Protein AF-A0A9X0UE41-F1 (afdb_monomer)

Solvent-accessible surface area (backbone atoms only — not comparable to full-atom values): 5966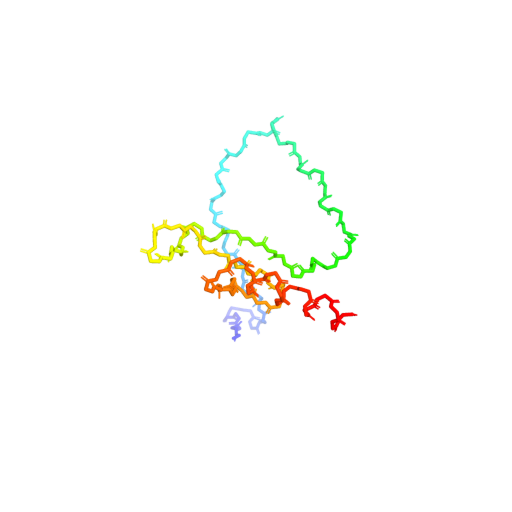 Å² total; per-residue (Å²): 138,61,65,40,91,87,76,72,45,80,58,80,85,77,80,80,80,75,88,73,81,89,70,66,84,90,74,72,71,75,73,76,72,76,75,92,68,73,81,71,65,71,39,84,46,72,33,78,94,42,56,51,96,88,66,46,57,23,21,22,36,43,37,79,93,45,97,61,65,49,75,34,98,37,58,67,60,35,52,54,49,49,52,51,59,61,75,75,106

Organism: NCBI:txid2013562

Foldseek 3Di:
DDADPPPRHDDDDDPDDDDDDDDDPVPDDDDPPPPPDDDDAKDKDFALVDAAPVRGTFIWIDHPVDPDTHTDNHPVVNVVVSVVSVVVD

Mean predicted aligned error: 16.17 Å

Secondary structure (DSSP, 8-state):
--B-TTT-SB-PPPPPPPPPP---TTS----------S----EEEEEEEEE-TTSPEEEEEE-TT-SS-EE-SSHHHHHHHHHHHHHT-

Sequence (89 aa):
MTYCPTCGRRHRPRRVSVPTAQLDLLTWVPPARPHRGTAPGPRLVLLHGCLDAEGEPRAGIIDPGRRVPRAFANMAAAVAELRRMEAGR

Structure (mmCIF, N/CA/C/O backbone):
data_AF-A0A9X0UE41-F1
#
_entry.id   AF-A0A9X0UE41-F1
#
loop_
_atom_site.group_PDB
_atom_site.id
_atom_site.type_symbol
_atom_site.label_atom_id
_atom_site.label_alt_id
_atom_site.label_comp_id
_atom_site.label_asym_id
_atom_site.label_entity_id
_atom_site.label_seq_id
_atom_site.pdbx_PDB_ins_code
_atom_site.Cartn_x
_atom_site.Cartn_y
_atom_site.Cartn_z
_atom_site.occupancy
_atom_site.B_iso_or_equiv
_atom_site.auth_seq_id
_atom_site.auth_comp_id
_atom_site.auth_asym_id
_atom_site.auth_atom_id
_atom_site.pdbx_PDB_model_num
ATOM 1 N N . MET A 1 1 ? -27.789 15.844 -14.315 1.00 53.53 1 MET A N 1
ATOM 2 C CA . MET A 1 1 ? -27.413 17.131 -14.949 1.00 53.53 1 MET A CA 1
ATOM 3 C C . MET A 1 1 ? -28.627 18.034 -14.862 1.00 53.53 1 MET A C 1
ATOM 5 O O . MET A 1 1 ? -29.664 17.633 -15.366 1.00 53.53 1 MET A O 1
ATOM 9 N N . THR A 1 2 ? -28.531 19.175 -14.183 1.00 65.81 2 THR A N 1
ATOM 10 C CA . THR A 1 2 ? -29.714 19.948 -13.767 1.00 65.81 2 THR A CA 1
ATOM 11 C C . THR A 1 2 ? -29.749 21.285 -14.504 1.00 65.81 2 THR A C 1
ATOM 13 O O . THR A 1 2 ? -28.749 22.003 -14.531 1.00 65.81 2 THR A O 1
ATOM 16 N N . TYR A 1 3 ? -30.873 21.600 -15.144 1.00 70.06 3 TYR A N 1
ATOM 17 C CA . TYR A 1 3 ? -31.121 22.915 -15.737 1.00 70.06 3 TYR A CA 1
ATOM 18 C C . TYR A 1 3 ? -31.640 23.870 -14.661 1.00 70.06 3 TYR A C 1
ATOM 20 O O . TYR A 1 3 ? -32.375 23.448 -13.770 1.00 70.06 3 TYR A O 1
ATOM 28 N N . CYS A 1 4 ? -31.246 25.144 -14.723 1.00 74.56 4 CYS A N 1
ATOM 29 C CA . CYS A 1 4 ? -31.773 26.150 -13.803 1.00 74.56 4 CYS A CA 1
ATOM 30 C C . CYS A 1 4 ? -33.208 26.519 -14.218 1.00 74.56 4 CYS A C 1
ATOM 32 O O . CYS A 1 4 ? -33.388 26.973 -15.352 1.00 74.56 4 CYS A O 1
ATOM 34 N N . PRO A 1 5 ? -34.216 26.373 -13.337 1.00 71.50 5 PRO A N 1
ATOM 35 C CA . PRO A 1 5 ? -35.609 26.654 -13.687 1.00 71.50 5 PRO A CA 1
ATOM 36 C C . PRO A 1 5 ? -35.884 28.148 -13.920 1.00 71.50 5 PRO A C 1
ATOM 38 O O . PRO A 1 5 ? -36.899 28.491 -14.509 1.00 71.50 5 PRO A O 1
ATOM 41 N N . THR A 1 6 ? -34.985 29.041 -13.496 1.00 74.19 6 THR A N 1
ATOM 42 C CA . THR A 1 6 ? -35.175 30.497 -13.601 1.00 74.19 6 THR A CA 1
ATOM 43 C C . THR A 1 6 ? -34.662 31.081 -14.917 1.00 74.19 6 THR A C 1
ATOM 45 O O . THR A 1 6 ? -35.231 32.032 -15.432 1.00 74.19 6 THR A O 1
ATOM 48 N N . CYS A 1 7 ? -33.579 30.537 -15.478 1.00 83.12 7 CYS A N 1
ATOM 49 C CA . CYS A 1 7 ? -32.953 31.085 -16.690 1.00 83.12 7 CYS A CA 1
ATOM 50 C C . CYS A 1 7 ? -32.847 30.079 -17.845 1.00 83.12 7 CYS A C 1
ATOM 52 O O . CYS A 1 7 ? -32.326 30.420 -18.906 1.00 83.12 7 CYS A O 1
ATOM 54 N N . GLY A 1 8 ? -33.277 28.829 -17.643 1.00 78.31 8 GLY A N 1
ATOM 55 C CA . GLY A 1 8 ? -33.318 27.782 -18.669 1.00 78.31 8 GLY A CA 1
ATOM 56 C C . GLY A 1 8 ? -31.955 27.284 -19.163 1.00 78.31 8 GLY A C 1
ATOM 57 O O . GLY A 1 8 ? -31.900 26.392 -20.008 1.00 78.31 8 GLY A O 1
ATOM 58 N N . ARG A 1 9 ? -30.834 27.816 -18.657 1.00 80.62 9 ARG A N 1
ATOM 59 C CA . ARG A 1 9 ? -29.478 27.402 -19.056 1.00 80.62 9 ARG A CA 1
ATOM 60 C C . ARG A 1 9 ? -28.930 26.300 -18.147 1.00 80.62 9 ARG A C 1
ATOM 62 O O . ARG A 1 9 ? -29.335 26.143 -16.992 1.00 80.62 9 ARG A O 1
ATOM 69 N N . ARG A 1 10 ? -27.971 25.524 -18.669 1.00 75.81 10 ARG A N 1
ATOM 70 C CA . ARG A 1 10 ? -27.216 24.550 -17.867 1.00 75.81 10 ARG A CA 1
ATOM 71 C C . ARG A 1 10 ? -26.158 25.266 -17.041 1.00 75.81 10 ARG A C 1
ATOM 73 O O . ARG A 1 10 ? -25.246 25.869 -17.599 1.00 75.81 10 ARG A O 1
ATOM 80 N N . HIS A 1 11 ? -26.234 25.112 -15.725 1.00 69.81 11 HIS A N 1
ATOM 81 C CA . HIS A 1 11 ? -25.182 25.551 -14.816 1.00 69.81 11 HIS A CA 1
ATOM 82 C C . HIS A 1 11 ? -24.438 24.344 -14.260 1.00 69.81 11 HIS A C 1
ATOM 84 O O . HIS A 1 11 ? -25.025 23.304 -13.951 1.00 69.81 11 HIS A O 1
ATOM 90 N N . ARG A 1 12 ? -23.118 24.476 -14.130 1.00 69.00 12 ARG A N 1
ATOM 91 C CA . ARG A 1 12 ? -22.321 23.482 -13.414 1.00 69.00 12 ARG A CA 1
ATOM 92 C C . ARG A 1 12 ? -22.633 23.619 -11.916 1.00 69.00 12 ARG A C 1
ATOM 94 O O . ARG A 1 12 ? -22.636 24.751 -11.431 1.00 69.00 12 ARG A O 1
ATOM 101 N N . PRO A 1 13 ? -22.890 22.526 -11.174 1.00 64.94 13 PRO A N 1
ATOM 102 C CA . PRO A 1 13 ? -23.144 22.621 -9.741 1.00 64.94 13 PRO A CA 1
ATOM 103 C C . PRO A 1 13 ? -21.927 23.240 -9.047 1.00 64.94 13 PRO A C 1
ATOM 105 O O . PRO A 1 13 ? -20.796 22.768 -9.207 1.00 64.94 13 PRO A O 1
ATOM 108 N N . ARG A 1 14 ? -22.157 24.336 -8.318 1.00 63.19 14 ARG A N 1
ATOM 109 C CA . ARG A 1 14 ? -21.124 25.021 -7.539 1.00 63.19 14 ARG A CA 1
ATOM 110 C C . ARG A 1 14 ? -20.725 24.098 -6.389 1.00 63.19 14 ARG A C 1
ATOM 112 O O . ARG A 1 14 ? -21.583 23.675 -5.621 1.00 63.19 14 ARG A O 1
ATOM 119 N N . ARG A 1 15 ? -19.437 23.757 -6.283 1.00 63.09 15 ARG A N 1
ATOM 120 C CA . ARG A 1 15 ? -18.926 23.030 -5.113 1.00 63.09 15 ARG A CA 1
ATOM 121 C C . ARG A 1 15 ? -19.084 23.946 -3.902 1.00 63.09 15 ARG A C 1
ATOM 123 O O . ARG A 1 15 ? -18.550 25.052 -3.913 1.00 63.09 15 ARG A O 1
ATOM 130 N N . VAL A 1 16 ? -19.844 23.504 -2.905 1.00 61.34 16 VAL A N 1
ATOM 131 C CA . VAL A 1 16 ? -19.918 24.184 -1.611 1.00 61.34 16 VAL A CA 1
ATOM 132 C C . VAL A 1 16 ? -18.564 23.986 -0.931 1.00 61.34 16 VAL A C 1
ATOM 134 O O . VAL A 1 16 ? -18.105 22.855 -0.779 1.00 61.34 16 VAL A O 1
ATOM 137 N N . SER A 1 17 ? -17.884 25.084 -0.617 1.00 56.84 17 SER A N 1
ATOM 138 C CA . SER A 1 17 ? -16.612 25.087 0.101 1.00 56.84 17 SER A CA 1
ATOM 139 C C . SER A 1 17 ? -16.848 24.701 1.562 1.00 56.84 17 SER A C 1
ATOM 141 O O . SER A 1 17 ? -17.625 25.350 2.256 1.00 56.84 17 SER A O 1
ATOM 143 N N . VAL A 1 18 ? -16.184 23.637 2.014 1.00 60.66 18 VAL A N 1
ATOM 144 C CA . VAL A 1 18 ? -16.103 23.258 3.434 1.00 60.66 18 VAL A CA 1
ATOM 145 C C . VAL A 1 18 ? -15.234 24.303 4.159 1.00 60.66 18 VAL A C 1
ATOM 147 O O . VAL A 1 18 ? -14.266 24.765 3.547 1.00 60.66 18 VAL A O 1
ATOM 150 N N . PRO A 1 19 ? -15.535 24.706 5.410 1.00 54.78 19 PRO A N 1
ATOM 151 C CA . PRO A 1 19 ? -14.720 25.683 6.128 1.00 54.78 19 PRO A CA 1
ATOM 152 C C . PRO A 1 19 ? -13.311 25.128 6.366 1.00 54.78 19 PRO A C 1
ATOM 154 O O . PRO A 1 19 ? -13.144 24.055 6.944 1.00 54.78 19 PRO A O 1
ATOM 157 N N . THR A 1 20 ? -12.297 25.847 5.893 1.00 59.25 20 THR A N 1
ATOM 158 C CA . THR A 1 20 ? -10.884 25.511 6.091 1.00 59.25 20 THR A CA 1
ATOM 159 C C . THR A 1 20 ? -10.481 25.844 7.529 1.00 59.25 20 THR A C 1
ATOM 161 O O . THR A 1 20 ? -10.777 26.941 8.001 1.00 59.25 20 THR A O 1
ATOM 164 N N . ALA A 1 21 ? -9.781 24.941 8.220 1.00 61.28 21 ALA A N 1
ATOM 165 C CA . ALA A 1 21 ? -9.105 25.284 9.472 1.00 61.28 21 ALA A CA 1
ATOM 166 C C . ALA A 1 21 ? -8.147 26.467 9.224 1.00 61.28 21 ALA A C 1
ATOM 168 O O . ALA A 1 21 ? -7.405 26.454 8.237 1.00 61.28 21 ALA A O 1
ATOM 169 N N . GLN A 1 22 ? -8.197 27.501 10.071 1.00 62.66 22 GLN A N 1
ATOM 170 C CA . GLN A 1 22 ? -7.339 28.681 9.939 1.00 62.66 22 GLN A CA 1
ATOM 171 C C . GLN A 1 22 ? -5.880 28.281 10.178 1.00 62.66 22 GLN A C 1
ATOM 173 O O . GLN A 1 22 ? -5.476 27.990 11.300 1.00 62.66 22 GLN A O 1
ATOM 178 N N . LEU A 1 23 ? -5.107 28.246 9.097 1.00 60.59 23 LEU A N 1
ATOM 179 C CA . LEU A 1 23 ? -3.654 28.153 9.132 1.00 60.59 23 LEU A CA 1
ATOM 180 C C . LEU A 1 23 ? -3.087 29.564 9.319 1.00 60.59 23 LEU A C 1
ATOM 182 O O . LEU A 1 23 ? -3.542 30.498 8.657 1.00 60.59 23 LEU A O 1
ATOM 186 N N . ASP A 1 24 ? -2.104 29.712 10.204 1.00 66.62 24 ASP A N 1
ATOM 187 C CA . ASP A 1 24 ? -1.391 30.975 10.401 1.00 66.62 24 ASP A CA 1
ATOM 188 C C . ASP A 1 24 ? -0.611 31.347 9.121 1.00 66.62 24 ASP A C 1
ATOM 190 O O . ASP A 1 24 ? 0.136 30.532 8.568 1.00 66.62 24 ASP A O 1
ATOM 194 N N . LEU A 1 25 ? -0.836 32.559 8.601 1.00 58.00 25 LEU A N 1
ATOM 195 C CA . LEU A 1 25 ? -0.419 32.978 7.253 1.00 58.00 25 LEU A CA 1
ATOM 196 C C . LEU A 1 25 ? 1.103 33.110 7.102 1.00 58.00 25 LEU A C 1
ATOM 198 O O . LEU A 1 25 ? 1.610 33.053 5.983 1.00 58.00 25 LEU A O 1
ATOM 202 N N . LEU A 1 26 ? 1.832 33.280 8.206 1.00 64.50 26 LEU A N 1
ATOM 203 C CA . LEU A 1 26 ? 3.275 33.545 8.193 1.00 64.50 26 LEU A CA 1
ATOM 204 C C . LEU A 1 26 ? 4.128 32.275 8.307 1.00 64.50 26 LEU A C 1
ATOM 206 O O . LEU A 1 26 ? 5.329 32.318 8.054 1.00 64.50 26 LEU A O 1
ATOM 210 N N . THR A 1 27 ? 3.525 31.140 8.663 1.00 60.25 27 THR A N 1
ATOM 211 C CA . THR A 1 27 ? 4.231 29.860 8.865 1.00 60.25 27 THR A CA 1
ATOM 212 C C . THR A 1 27 ? 4.047 28.892 7.698 1.00 60.25 27 THR A C 1
ATOM 214 O O . THR A 1 27 ? 4.560 27.772 7.722 1.00 60.25 27 THR A O 1
ATOM 217 N N . TRP A 1 28 ? 3.319 29.297 6.655 1.00 50.12 28 TRP A N 1
ATOM 218 C CA . TRP A 1 28 ? 3.114 28.464 5.479 1.00 50.12 28 TRP A CA 1
ATOM 219 C C . TRP A 1 28 ? 4.384 28.421 4.623 1.00 50.1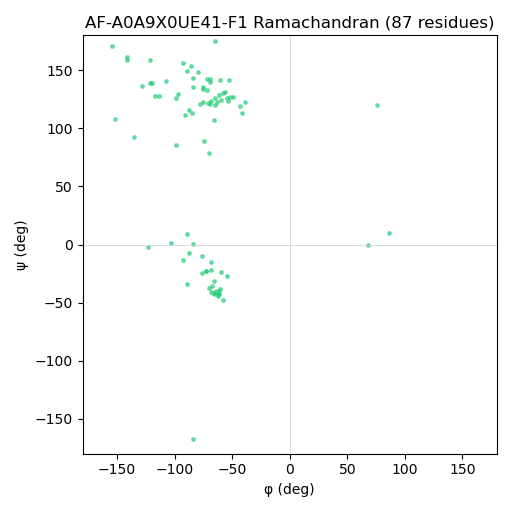2 28 TRP A C 1
ATOM 221 O O . TRP A 1 28 ? 4.583 29.220 3.710 1.00 50.12 28 TRP A O 1
ATOM 231 N N . VAL A 1 29 ? 5.253 27.455 4.915 1.00 68.69 29 VAL A N 1
ATOM 232 C CA . VAL A 1 29 ? 6.311 27.038 3.997 1.00 68.69 29 VAL A CA 1
ATOM 233 C C . VAL A 1 29 ? 5.688 26.020 3.041 1.00 68.69 29 VAL A C 1
ATOM 235 O O . VAL A 1 29 ? 5.308 24.933 3.489 1.00 68.69 29 VAL A O 1
ATOM 238 N N . PRO A 1 30 ? 5.540 26.320 1.736 1.00 60.00 30 PRO A N 1
ATOM 239 C CA . PRO A 1 30 ? 5.126 25.298 0.792 1.00 60.00 30 PRO A CA 1
ATOM 240 C C . PRO A 1 30 ? 6.149 24.161 0.850 1.00 60.00 30 PRO A C 1
ATOM 242 O O . PRO A 1 30 ? 7.347 24.437 0.725 1.00 60.00 30 PRO A O 1
ATOM 245 N N . PRO A 1 31 ? 5.732 22.887 0.992 1.00 60.47 31 PRO A N 1
ATOM 246 C CA . PRO A 1 31 ? 6.649 21.797 0.719 1.00 60.47 31 PRO A CA 1
ATOM 247 C C . PRO A 1 31 ? 7.188 22.024 -0.693 1.00 60.47 31 PRO A C 1
ATOM 249 O O . PRO A 1 31 ? 6.405 22.243 -1.628 1.00 60.47 31 PRO A O 1
ATOM 252 N N . ALA A 1 32 ? 8.520 22.053 -0.824 1.00 60.47 32 ALA A N 1
ATOM 253 C CA . ALA A 1 32 ? 9.195 22.141 -2.110 1.00 60.47 32 ALA A CA 1
ATOM 254 C C . ALA A 1 32 ? 8.480 21.177 -3.054 1.00 60.47 32 ALA A C 1
ATOM 256 O O . ALA A 1 32 ? 8.328 19.999 -2.722 1.00 60.47 32 ALA A O 1
ATOM 257 N N . ARG A 1 33 ? 7.912 21.723 -4.141 1.00 57.31 33 ARG A N 1
ATOM 258 C CA . ARG A 1 33 ? 7.021 21.000 -5.058 1.00 57.31 33 ARG A CA 1
ATOM 259 C C . ARG A 1 33 ? 7.560 19.579 -5.232 1.00 57.31 33 ARG A C 1
ATOM 261 O O . ARG A 1 33 ? 8.717 19.472 -5.643 1.00 57.3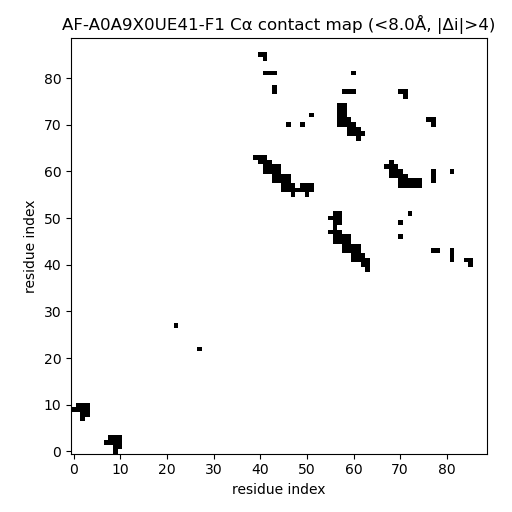1 33 ARG A O 1
ATOM 268 N N . PRO A 1 34 ? 6.790 18.510 -4.941 1.00 54.69 34 PRO A N 1
ATOM 269 C CA . PRO A 1 34 ? 7.275 17.174 -5.239 1.00 54.69 34 PRO A CA 1
ATOM 270 C C . PRO A 1 34 ? 7.651 17.180 -6.716 1.00 54.69 34 PRO A C 1
ATOM 272 O O . PRO A 1 34 ? 6.842 17.605 -7.550 1.00 54.69 34 PRO A O 1
ATOM 275 N N . HIS A 1 35 ? 8.911 16.839 -7.002 1.00 49.00 35 HIS A N 1
ATOM 276 C CA . HIS A 1 35 ? 9.464 16.803 -8.348 1.00 49.00 35 HIS A CA 1
ATOM 277 C C . HIS A 1 35 ? 8.411 16.192 -9.277 1.00 49.00 35 HIS A C 1
ATOM 279 O O . HIS A 1 35 ? 8.052 15.022 -9.142 1.00 49.00 35 HIS A O 1
ATOM 285 N N . ARG A 1 36 ? 7.874 16.995 -10.205 1.00 48.88 36 ARG A N 1
ATOM 286 C CA . ARG A 1 36 ? 7.121 16.474 -11.349 1.00 48.88 36 ARG A CA 1
ATOM 287 C C . ARG A 1 36 ? 8.136 15.784 -12.249 1.00 48.88 36 ARG A C 1
ATOM 289 O O . ARG A 1 36 ? 8.618 16.363 -13.212 1.00 48.88 36 ARG A O 1
ATOM 296 N N . GLY A 1 37 ? 8.511 14.576 -11.877 1.00 47.47 37 GLY A N 1
ATOM 297 C CA . GLY A 1 37 ? 9.422 13.734 -12.621 1.00 47.47 37 GLY A CA 1
ATOM 298 C C . GLY A 1 37 ? 9.053 12.305 -12.299 1.00 47.47 37 GLY A C 1
ATOM 299 O O . GLY A 1 37 ? 9.312 11.840 -11.194 1.00 47.47 37 GLY A O 1
ATOM 300 N N . THR A 1 38 ? 8.453 11.625 -13.273 1.00 55.25 38 THR A N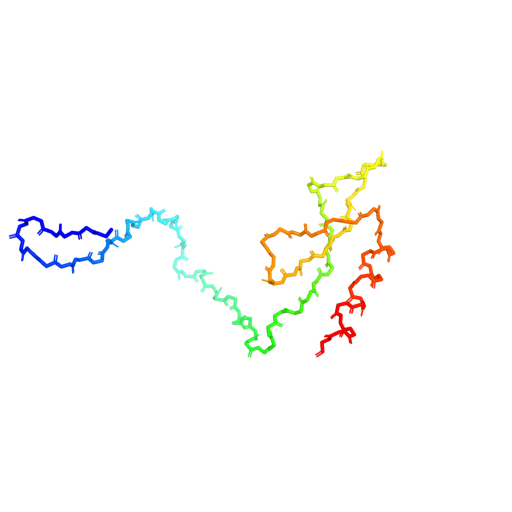 1
ATOM 301 C CA . THR A 1 38 ? 7.964 10.239 -13.207 1.00 55.25 38 THR A CA 1
ATOM 302 C C . THR A 1 38 ? 6.664 10.073 -12.416 1.00 55.25 38 THR A C 1
ATOM 304 O O . THR A 1 38 ? 6.590 10.358 -11.223 1.00 55.25 38 THR A O 1
ATOM 307 N N . ALA A 1 39 ? 5.611 9.577 -13.081 1.00 57.72 39 ALA A N 1
ATOM 308 C CA . ALA A 1 39 ? 4.445 9.043 -12.381 1.00 57.72 39 ALA A CA 1
ATOM 309 C C . ALA A 1 39 ? 4.955 8.061 -11.313 1.00 57.72 39 ALA A C 1
ATOM 311 O O . ALA A 1 39 ? 5.765 7.196 -11.682 1.00 57.72 39 ALA A O 1
ATOM 312 N N . PRO A 1 40 ? 4.561 8.214 -10.029 1.00 68.38 40 PRO A N 1
ATOM 313 C CA . PRO A 1 40 ? 5.124 7.408 -8.954 1.00 68.38 40 PRO A CA 1
ATOM 314 C C . PRO A 1 40 ? 5.007 5.941 -9.363 1.00 68.38 40 PRO A C 1
ATOM 316 O O . PRO A 1 40 ? 3.953 5.531 -9.820 1.00 68.38 40 PRO A O 1
ATOM 319 N N . GLY A 1 41 ? 6.098 5.179 -9.336 1.00 80.38 41 GLY A N 1
ATOM 320 C CA . GLY A 1 41 ? 6.012 3.734 -9.542 1.00 80.38 41 GLY A CA 1
ATOM 321 C C . GLY A 1 41 ? 5.233 3.070 -8.400 1.00 80.38 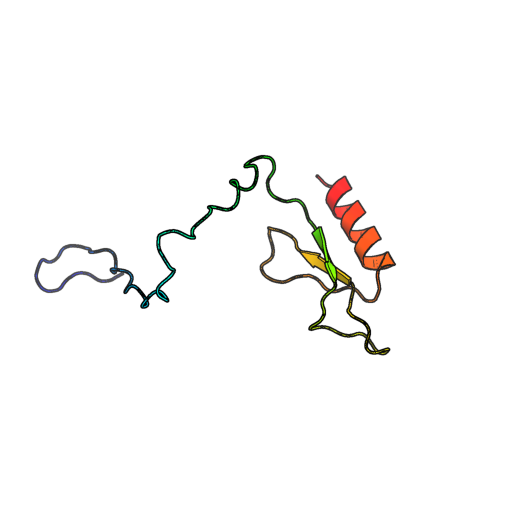41 GLY A C 1
ATOM 322 O O . GLY A 1 41 ? 4.879 3.752 -7.428 1.00 80.38 41 GLY A O 1
ATOM 323 N N . PRO A 1 42 ? 4.976 1.757 -8.484 1.00 90.38 42 PRO A N 1
ATOM 324 C CA . PRO A 1 42 ? 4.544 0.996 -7.318 1.00 90.38 42 PRO A CA 1
ATOM 325 C C . PRO A 1 42 ? 5.530 1.205 -6.155 1.00 90.38 42 PRO A C 1
ATOM 327 O O . PRO A 1 42 ? 6.735 1.318 -6.368 1.00 90.38 42 PRO A O 1
ATOM 330 N N . ARG A 1 43 ? 5.026 1.306 -4.921 1.00 90.56 43 ARG A N 1
ATOM 331 C CA . ARG A 1 43 ? 5.853 1.538 -3.721 1.00 90.56 43 ARG A CA 1
ATOM 332 C C . ARG A 1 43 ? 5.553 0.521 -2.640 1.00 90.56 43 ARG A C 1
ATOM 334 O O . ARG A 1 43 ? 4.386 0.278 -2.344 1.00 90.56 43 ARG A O 1
ATOM 341 N N . LEU A 1 44 ? 6.603 0.001 -2.015 1.00 93.56 44 LEU A N 1
ATOM 342 C CA . LEU A 1 44 ? 6.504 -0.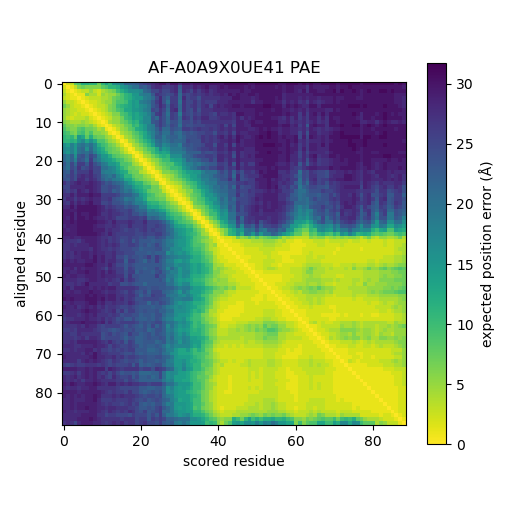833 -0.823 1.00 93.56 44 LEU A CA 1
ATOM 343 C C . LEU A 1 44 ? 6.189 0.029 0.408 1.00 93.56 44 LEU A C 1
ATOM 345 O O . LEU A 1 44 ? 6.798 1.080 0.601 1.00 93.56 44 LEU A O 1
ATOM 349 N N . VAL A 1 45 ? 5.251 -0.421 1.237 1.00 93.44 45 VAL A N 1
ATOM 350 C CA . VAL A 1 45 ? 4.855 0.223 2.497 1.00 93.44 45 VAL A CA 1
ATOM 351 C C . VAL A 1 45 ? 4.575 -0.819 3.579 1.00 93.44 45 VAL A C 1
ATOM 353 O O . VAL A 1 45 ? 4.264 -1.969 3.273 1.00 93.44 45 VAL A O 1
ATOM 356 N N . LEU A 1 46 ? 4.638 -0.403 4.843 1.00 94.19 46 LEU A N 1
ATOM 357 C CA . LEU A 1 46 ? 4.138 -1.174 5.982 1.00 94.19 46 LEU A CA 1
ATOM 358 C C . LEU A 1 46 ? 2.736 -0.686 6.359 1.00 94.19 46 LEU A C 1
ATOM 360 O O . LEU A 1 46 ? 2.500 0.514 6.511 1.00 94.19 46 LEU A O 1
ATOM 364 N N . LEU A 1 47 ? 1.793 -1.614 6.490 1.00 93.38 47 LEU A N 1
ATOM 365 C CA . LEU A 1 47 ? 0.388 -1.336 6.768 1.00 93.38 47 LEU A CA 1
ATOM 366 C C . LEU A 1 47 ? 0.104 -1.525 8.259 1.00 93.38 47 LEU A C 1
ATOM 368 O O . LEU A 1 47 ? -0.380 -2.569 8.676 1.00 93.38 47 LEU A O 1
ATOM 372 N N . HIS A 1 48 ? 0.340 -0.491 9.066 1.00 91.12 48 HIS A N 1
ATOM 373 C CA . HIS A 1 48 ? 0.077 -0.545 10.514 1.00 91.12 48 HIS A CA 1
ATOM 374 C C . HIS A 1 48 ? -1.390 -0.840 10.881 1.00 91.12 48 HIS A C 1
ATOM 376 O O . HIS A 1 48 ? -1.660 -1.341 11.964 1.00 91.12 48 HIS A O 1
ATOM 382 N N . GLY A 1 49 ? -2.343 -0.558 9.985 1.00 90.19 49 GLY A N 1
ATOM 383 C CA . GLY A 1 49 ? -3.757 -0.915 10.168 1.00 90.19 49 GLY A CA 1
ATOM 384 C C . GLY A 1 49 ? -4.116 -2.349 9.755 1.00 90.19 49 GLY A C 1
ATOM 385 O O . GLY A 1 49 ? -5.285 -2.716 9.813 1.00 90.19 49 GLY A O 1
ATOM 386 N N . CYS A 1 50 ? -3.153 -3.144 9.281 1.00 88.94 50 CYS A N 1
ATOM 387 C CA . CYS A 1 50 ? -3.349 -4.523 8.844 1.00 88.94 50 CYS A CA 1
ATOM 388 C C . CYS A 1 50 ? -2.224 -5.385 9.418 1.00 88.94 50 CYS A C 1
ATOM 390 O O . CYS A 1 50 ? -1.152 -5.490 8.825 1.00 88.94 50 CYS A O 1
ATOM 392 N N . LEU A 1 51 ? -2.479 -5.964 10.588 1.00 92.06 51 LEU A N 1
ATOM 393 C CA . LEU A 1 51 ? -1.512 -6.794 11.297 1.00 92.06 51 LEU A CA 1
ATOM 394 C C . LEU A 1 51 ? -1.574 -8.250 10.810 1.00 92.06 51 LEU A C 1
ATOM 396 O O . LEU A 1 51 ? -2.596 -8.695 10.274 1.00 92.06 51 LEU A O 1
ATOM 400 N N . ASP A 1 52 ? -0.469 -8.972 10.940 1.00 89.38 52 ASP A N 1
ATOM 401 C CA . ASP A 1 52 ? -0.404 -10.420 10.743 1.00 89.38 52 ASP A CA 1
ATOM 402 C C . ASP A 1 52 ? -0.811 -11.198 12.010 1.00 89.38 52 ASP A C 1
ATOM 404 O O . ASP A 1 52 ? -1.447 -10.648 12.913 1.00 89.38 52 ASP A O 1
ATOM 408 N N . ALA A 1 53 ? -0.544 -12.508 12.032 1.00 89.19 53 ALA A N 1
ATOM 409 C CA . ALA A 1 53 ? -0.933 -13.376 13.143 1.00 89.19 53 ALA A CA 1
ATOM 410 C C . ALA A 1 53 ? -0.071 -13.135 14.393 1.00 89.19 53 ALA A C 1
ATOM 412 O O . ALA A 1 53 ? -0.503 -13.417 15.509 1.00 89.19 53 ALA A O 1
ATOM 413 N N . GLU A 1 54 ? 1.122 -12.589 14.196 1.00 89.81 54 GLU A N 1
ATOM 414 C CA . GLU A 1 54 ? 2.108 -12.243 15.208 1.00 89.81 54 GLU A CA 1
ATOM 415 C C . GLU A 1 54 ? 1.885 -10.825 15.763 1.00 89.81 54 GLU A C 1
ATOM 417 O O . GLU A 1 54 ? 2.498 -10.446 16.759 1.00 89.81 54 GLU A O 1
ATOM 422 N N . GLY A 1 55 ? 0.964 -10.061 15.165 1.00 90.25 55 GLY A N 1
ATOM 423 C CA . GLY A 1 55 ? 0.656 -8.684 15.548 1.00 90.25 55 GLY A CA 1
ATOM 424 C C . GLY A 1 55 ? 1.554 -7.645 14.873 1.00 90.25 55 GLY A C 1
ATOM 425 O O . GLY A 1 55 ? 1.481 -6.466 15.222 1.00 90.25 55 GLY A O 1
ATOM 426 N N . GLU A 1 56 ? 2.361 -8.046 13.894 1.00 90.50 56 GLU A N 1
ATOM 427 C CA . GLU A 1 56 ? 3.283 -7.176 13.174 1.00 90.50 56 GLU A CA 1
ATOM 428 C C . GLU A 1 56 ? 2.618 -6.540 11.939 1.00 90.50 56 GLU A C 1
ATOM 430 O O . GLU A 1 56 ? 1.713 -7.117 11.322 1.00 90.50 56 GLU A O 1
ATOM 435 N N . PRO A 1 57 ? 3.029 -5.324 11.532 1.00 92.56 57 PRO A N 1
ATOM 436 C CA . PRO A 1 57 ? 2.490 -4.671 10.345 1.00 92.56 57 PRO A CA 1
ATOM 437 C C . PRO A 1 57 ? 2.754 -5.469 9.066 1.00 92.56 57 PRO A C 1
ATOM 439 O O . PRO A 1 57 ? 3.899 -5.765 8.714 1.00 92.56 57 PRO A O 1
ATOM 442 N N . ARG A 1 58 ? 1.707 -5.715 8.274 1.00 94.06 58 ARG A N 1
ATOM 443 C CA . ARG A 1 58 ? 1.861 -6.394 6.983 1.00 94.06 58 ARG A CA 1
ATOM 444 C C . ARG A 1 58 ? 2.533 -5.510 5.945 1.00 94.06 58 ARG A C 1
ATOM 446 O O . ARG A 1 58 ? 2.235 -4.321 5.811 1.00 94.06 58 ARG A O 1
ATOM 453 N N . ALA A 1 59 ? 3.377 -6.126 5.124 1.00 95.62 59 ALA A N 1
ATOM 454 C CA . ALA A 1 59 ? 3.911 -5.485 3.932 1.00 95.62 59 ALA A CA 1
ATOM 455 C C . ALA A 1 59 ? 2.806 -5.283 2.883 1.00 95.62 59 ALA A C 1
ATOM 457 O O . ALA A 1 59 ? 1.962 -6.156 2.655 1.00 95.62 59 ALA A O 1
ATOM 458 N N . GLY A 1 60 ? 2.826 -4.137 2.210 1.00 95.00 60 GLY A N 1
ATOM 459 C CA . GLY A 1 60 ? 1.885 -3.797 1.154 1.00 95.00 60 GLY A CA 1
ATOM 460 C C . GLY A 1 60 ? 2.533 -3.042 0.002 1.00 95.00 60 GLY A C 1
ATOM 461 O O . GLY A 1 60 ? 3.609 -2.468 0.144 1.00 95.00 60 GLY A O 1
ATOM 462 N N . ILE A 1 61 ? 1.858 -3.030 -1.146 1.00 95.62 61 ILE A N 1
ATOM 463 C CA . ILE A 1 61 ? 2.257 -2.234 -2.312 1.00 95.62 61 ILE A CA 1
ATOM 464 C C . ILE A 1 61 ? 1.174 -1.205 -2.621 1.00 95.62 61 ILE A C 1
ATOM 466 O O . ILE A 1 61 ? 0.001 -1.556 -2.777 1.00 95.62 61 ILE A O 1
ATOM 470 N N . ILE A 1 62 ? 1.577 0.059 -2.745 1.00 92.69 62 ILE A N 1
ATOM 471 C CA . ILE A 1 62 ? 0.759 1.141 -3.298 1.00 92.69 62 ILE A CA 1
ATOM 472 C C . ILE A 1 62 ? 1.031 1.216 -4.797 1.00 92.69 62 ILE A C 1
ATOM 474 O O . ILE A 1 62 ? 2.120 1.606 -5.209 1.00 92.69 62 ILE A O 1
ATOM 478 N 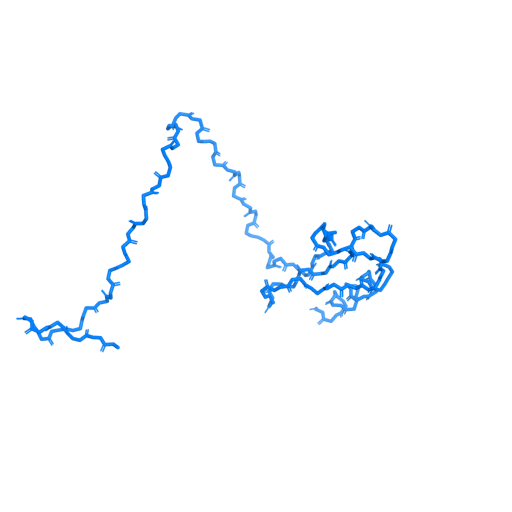N . ASP A 1 63 ? 0.031 0.858 -5.595 1.00 89.06 63 ASP A N 1
ATOM 479 C CA . ASP A 1 63 ? 0.018 1.024 -7.049 1.00 89.06 63 ASP A CA 1
ATOM 480 C C . ASP A 1 63 ? -0.774 2.301 -7.392 1.00 89.06 63 ASP A C 1
ATOM 482 O O . ASP A 1 63 ? -1.922 2.415 -6.961 1.00 89.06 63 ASP A O 1
ATOM 486 N N . PRO A 1 64 ? -0.223 3.256 -8.162 1.00 81.69 64 PRO A N 1
ATOM 487 C CA . PRO A 1 64 ? -0.941 4.465 -8.582 1.00 81.69 64 PRO A CA 1
ATOM 488 C C . PRO A 1 64 ? -2.269 4.202 -9.299 1.00 81.69 64 PRO A C 1
ATOM 490 O O . PRO A 1 64 ? -3.161 5.050 -9.263 1.00 81.69 64 PRO A O 1
ATOM 493 N N . GLY A 1 65 ? -2.406 3.051 -9.963 1.00 85.38 65 GLY A N 1
ATOM 494 C CA . GLY A 1 65 ? -3.643 2.633 -10.624 1.00 85.38 65 GLY A CA 1
ATOM 495 C C . GLY A 1 65 ? -4.719 2.135 -9.658 1.00 85.38 65 GLY A C 1
ATOM 496 O O . GLY A 1 65 ? -5.867 1.938 -10.060 1.00 85.38 65 GLY A O 1
ATOM 497 N N . ARG A 1 66 ? -4.385 1.934 -8.378 1.00 84.94 66 ARG A N 1
ATOM 498 C CA . ARG A 1 66 ? -5.275 1.372 -7.360 1.00 84.94 66 ARG A CA 1
ATOM 499 C C . ARG A 1 66 ? -5.465 2.339 -6.199 1.00 84.94 66 ARG A C 1
ATOM 501 O O . ARG A 1 66 ? -4.543 2.973 -5.707 1.00 84.94 66 ARG A O 1
ATOM 508 N N . ARG A 1 67 ? -6.707 2.420 -5.716 1.00 84.94 67 ARG A N 1
ATOM 509 C CA . ARG A 1 67 ? -7.056 3.269 -4.564 1.00 84.94 67 ARG A CA 1
ATOM 510 C C . ARG A 1 67 ? -6.615 2.690 -3.225 1.00 84.94 67 ARG A C 1
ATOM 512 O O . ARG A 1 67 ? -6.484 3.440 -2.266 1.00 84.94 67 ARG A O 1
ATOM 519 N N . VAL A 1 68 ? -6.449 1.372 -3.155 1.00 87.50 68 VAL A N 1
ATOM 520 C CA . VAL A 1 68 ? -6.127 0.657 -1.920 1.00 87.50 68 VAL A CA 1
ATOM 521 C C . VAL A 1 68 ? -4.793 -0.071 -2.065 1.00 87.50 68 VAL A C 1
ATOM 523 O O . VAL A 1 68 ? -4.547 -0.658 -3.126 1.00 87.50 68 VAL A O 1
ATOM 526 N N . PRO A 1 69 ? -3.941 -0.058 -1.023 1.00 90.81 69 PRO A N 1
ATOM 527 C CA . PRO A 1 69 ? -2.738 -0.871 -1.004 1.00 90.81 69 PRO A CA 1
ATOM 528 C C . PRO A 1 69 ? -3.091 -2.355 -1.096 1.00 90.81 69 PRO A C 1
ATOM 530 O O . PRO A 1 69 ? -4.055 -2.819 -0.483 1.00 90.81 69 PRO A O 1
ATOM 533 N N . ARG A 1 70 ? -2.290 -3.120 -1.834 1.00 93.88 70 ARG A N 1
ATOM 534 C CA . ARG A 1 70 ? -2.384 -4.582 -1.834 1.00 93.88 70 ARG A CA 1
ATOM 535 C C . ARG A 1 70 ? -1.511 -5.120 -0.708 1.00 93.88 70 ARG A C 1
ATOM 537 O O . ARG A 1 70 ? -0.302 -4.933 -0.763 1.00 93.88 70 ARG A O 1
ATOM 544 N N . ALA A 1 71 ? -2.113 -5.758 0.291 1.00 94.88 71 ALA A N 1
ATOM 545 C CA . ALA A 1 71 ? -1.389 -6.408 1.381 1.00 94.88 71 ALA A CA 1
ATOM 546 C C . ALA A 1 71 ? -0.853 -7.783 0.953 1.00 94.88 71 ALA A C 1
ATOM 548 O O . ALA A 1 71 ? -1.480 -8.482 0.152 1.00 94.88 71 ALA A O 1
ATOM 549 N N . PHE A 1 72 ? 0.285 -8.178 1.516 1.00 94.12 72 PHE A N 1
ATOM 550 C CA . PHE A 1 72 ? 0.923 -9.473 1.295 1.00 94.12 72 PHE A CA 1
ATOM 551 C C . PHE A 1 72 ? 1.089 -10.217 2.618 1.00 94.12 72 PHE A C 1
ATOM 553 O O . PHE A 1 72 ? 1.077 -9.618 3.690 1.00 94.12 72 PHE A O 1
ATOM 560 N N . ALA A 1 73 ? 1.236 -11.540 2.528 1.00 89.12 73 ALA A N 1
ATOM 561 C CA . ALA A 1 73 ? 1.417 -12.390 3.701 1.00 89.12 73 ALA A CA 1
ATOM 562 C C . ALA A 1 73 ? 2.741 -12.115 4.430 1.00 89.12 73 ALA A C 1
ATOM 564 O O . ALA A 1 73 ? 2.806 -12.281 5.637 1.00 89.12 73 ALA A O 1
ATOM 565 N N . ASN A 1 74 ? 3.785 -11.708 3.701 1.00 90.50 74 ASN A N 1
ATOM 566 C CA . ASN A 1 74 ? 5.091 -11.374 4.259 1.00 90.50 74 ASN A CA 1
ATOM 567 C C . ASN A 1 74 ? 5.851 -10.390 3.353 1.00 90.50 74 ASN A C 1
ATOM 569 O O . ASN A 1 74 ? 5.454 -10.122 2.212 1.00 90.50 74 ASN A O 1
ATOM 573 N N . MET A 1 75 ? 6.971 -9.876 3.866 1.00 92.25 75 MET A N 1
ATOM 574 C CA . MET A 1 75 ? 7.834 -8.924 3.161 1.00 92.25 75 MET A CA 1
ATOM 575 C C . MET A 1 75 ? 8.420 -9.498 1.864 1.00 92.25 75 MET A C 1
ATOM 577 O O . MET A 1 75 ? 8.466 -8.808 0.848 1.00 92.25 75 MET A O 1
ATOM 581 N N . ALA A 1 76 ? 8.827 -10.771 1.865 1.00 93.94 76 ALA A N 1
ATOM 582 C CA . ALA A 1 76 ? 9.439 -11.406 0.699 1.00 93.94 76 ALA A CA 1
ATOM 583 C C . ALA A 1 76 ? 8.477 -11.460 -0.501 1.00 93.94 76 ALA A C 1
ATOM 585 O O . ALA A 1 76 ? 8.865 -11.136 -1.623 1.00 93.94 76 ALA A O 1
ATOM 586 N N . ALA A 1 77 ? 7.207 -11.795 -0.260 1.00 94.56 77 ALA A N 1
ATOM 587 C CA . ALA A 1 77 ? 6.164 -11.803 -1.281 1.00 94.56 77 ALA A CA 1
ATOM 588 C C . ALA A 1 77 ? 5.900 -10.398 -1.845 1.00 94.56 77 ALA A C 1
ATOM 590 O O . ALA A 1 77 ? 5.745 -10.245 -3.057 1.00 94.56 77 ALA A O 1
ATOM 591 N N . ALA A 1 78 ? 5.897 -9.372 -0.989 1.00 94.44 78 ALA A N 1
ATOM 592 C CA . ALA A 1 78 ? 5.737 -7.987 -1.422 1.00 94.44 78 ALA A CA 1
ATOM 593 C C . ALA A 1 78 ? 6.929 -7.510 -2.274 1.00 94.44 78 ALA A C 1
ATOM 595 O O . ALA A 1 78 ? 6.736 -6.904 -3.324 1.00 94.44 78 ALA A O 1
ATOM 596 N N . VAL A 1 79 ? 8.165 -7.833 -1.885 1.00 95.44 79 VAL A N 1
ATOM 597 C CA . VAL A 1 79 ? 9.367 -7.481 -2.663 1.00 95.44 79 VAL A CA 1
ATOM 598 C C . VAL A 1 79 ? 9.396 -8.205 -4.011 1.00 95.44 79 VAL A C 1
ATOM 600 O O . VAL A 1 79 ? 9.727 -7.595 -5.028 1.00 95.44 79 VAL A O 1
ATOM 603 N N . ALA A 1 80 ? 9.030 -9.489 -4.047 1.00 95.56 80 ALA A N 1
ATOM 604 C CA . ALA A 1 80 ? 8.964 -10.254 -5.290 1.00 95.56 80 ALA A CA 1
ATOM 605 C C . ALA A 1 80 ? 7.941 -9.661 -6.272 1.00 95.56 80 ALA A C 1
ATOM 607 O O . ALA A 1 80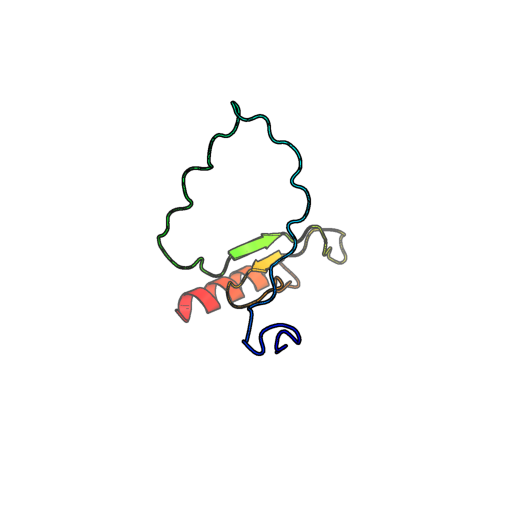 ? 8.228 -9.536 -7.463 1.00 95.56 80 ALA A O 1
ATOM 608 N N . GLU A 1 81 ? 6.770 -9.253 -5.776 1.00 94.88 81 GLU A N 1
ATOM 609 C CA . GLU A 1 81 ? 5.757 -8.601 -6.606 1.00 94.88 81 GLU A CA 1
ATOM 610 C C . GLU A 1 81 ? 6.202 -7.212 -7.070 1.00 94.88 81 GLU A C 1
ATOM 612 O O . GLU A 1 81 ? 6.003 -6.876 -8.236 1.00 94.88 81 GLU A O 1
ATOM 617 N N . LEU A 1 82 ? 6.842 -6.419 -6.204 1.00 93.75 82 LEU A N 1
ATOM 618 C CA . LEU A 1 82 ? 7.355 -5.106 -6.591 1.00 93.75 82 LEU A CA 1
ATOM 619 C C . LEU A 1 82 ? 8.338 -5.227 -7.761 1.00 93.75 82 LEU A C 1
ATOM 621 O O . LEU A 1 82 ? 8.160 -4.559 -8.776 1.00 93.75 82 LEU A O 1
ATOM 625 N N . ARG A 1 83 ? 9.292 -6.161 -7.673 1.00 93.62 83 ARG A N 1
ATOM 626 C CA . ARG A 1 83 ? 10.244 -6.443 -8.759 1.00 93.62 83 ARG A CA 1
ATOM 627 C C . ARG A 1 83 ? 9.551 -6.891 -10.044 1.00 93.62 83 ARG A C 1
ATOM 629 O O . ARG A 1 83 ? 9.964 -6.498 -11.128 1.00 93.62 83 ARG A O 1
ATOM 636 N N . ARG A 1 84 ? 8.488 -7.698 -9.941 1.00 93.62 84 ARG A N 1
ATOM 637 C CA . ARG A 1 84 ? 7.678 -8.106 -11.101 1.00 93.62 84 ARG A CA 1
ATOM 638 C C . ARG A 1 84 ? 7.008 -6.902 -11.764 1.00 93.62 84 ARG A C 1
ATOM 640 O O . ARG A 1 84 ? 7.008 -6.814 -12.987 1.00 93.62 84 ARG A O 1
ATOM 647 N N . MET A 1 85 ? 6.441 -5.990 -10.975 1.00 89.75 85 MET A N 1
ATOM 648 C CA . MET A 1 85 ? 5.804 -4.772 -11.488 1.00 89.75 85 MET A CA 1
ATOM 649 C C . MET A 1 85 ? 6.819 -3.810 -12.114 1.00 89.75 85 MET A C 1
ATOM 651 O O . MET A 1 85 ? 6.505 -3.165 -13.109 1.00 89.75 85 MET A O 1
ATOM 655 N N . GLU A 1 86 ? 8.025 -3.725 -11.553 1.00 88.50 86 GLU A N 1
ATOM 656 C CA . GLU A 1 86 ? 9.129 -2.927 -12.100 1.00 88.50 86 GLU A CA 1
ATOM 657 C C . GLU A 1 86 ? 9.684 -3.518 -13.402 1.00 88.50 86 GLU A C 1
ATOM 659 O O . GLU A 1 86 ? 9.994 -2.763 -14.315 1.00 88.50 86 GLU A O 1
ATOM 664 N N . ALA A 1 87 ? 9.760 -4.847 -13.522 1.00 86.50 87 ALA A N 1
ATOM 665 C CA . ALA A 1 87 ? 10.237 -5.529 -14.729 1.00 86.50 87 ALA A CA 1
ATOM 666 C C . ALA A 1 87 ? 9.243 -5.488 -15.905 1.00 86.50 87 ALA A C 1
ATOM 668 O O . ALA A 1 87 ? 9.640 -5.675 -17.051 1.00 86.50 87 ALA A O 1
ATOM 669 N N . GLY A 1 88 ? 7.950 -5.289 -15.631 1.00 78.38 88 GLY A N 1
ATOM 670 C CA . GLY A 1 88 ? 6.899 -5.181 -16.649 1.00 78.38 88 GLY A CA 1
ATOM 671 C C . GLY A 1 88 ? 6.660 -3.760 -17.166 1.00 78.38 88 GLY A C 1
ATOM 672 O O . GLY A 1 88 ? 5.651 -3.534 -17.836 1.00 78.38 88 GLY A O 1
ATOM 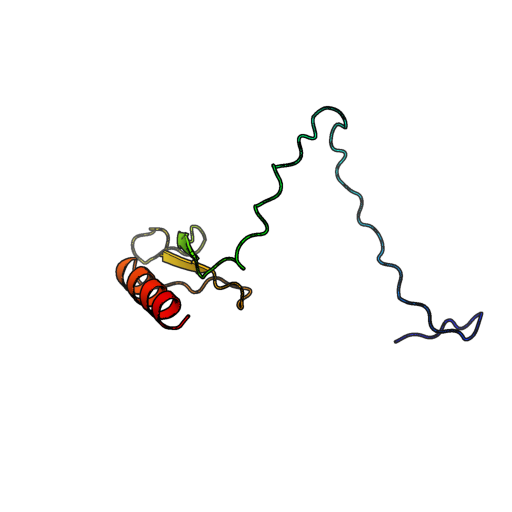673 N N . ARG A 1 89 ? 7.521 -2.807 -16.803 1.00 67.81 89 ARG A N 1
ATOM 674 C CA . ARG A 1 89 ? 7.411 -1.384 -17.133 1.00 67.81 89 ARG A CA 1
ATOM 675 C C . ARG A 1 89 ? 8.476 -0.973 -18.138 1.00 67.81 89 ARG A C 1
ATOM 677 O O . ARG A 1 89 ? 8.149 -0.087 -18.956 1.00 67.81 89 ARG A O 1
#

pLDDT: mean 78.15, std 15.27, range [47.47, 95.62]

Radius of gyration: 21.87 Å; Cα contacts (8 Å, |Δi|>4): 87; chains: 1; bounding box: 46×47×35 Å

Nearest PDB structures (foldseek):
  3lju-assembly1_X  TM=4.657E-01  e=8.956E+00  Homo sapiens
  2lez-assembly1_A  TM=3.472E-01  e=6.898E+00  Salmonella enterica subsp. enterica serovar Typhimurium